Protein AF-A0AAU9EEU8-F1 (afdb_monomer_lite)

Radius of gyration: 23.54 Å; chains: 1; bounding box: 58×44×51 Å

Secondary structure (DSSP, 8-state):
-----SS--EEEEE--GGGSTTHHHHHHHHHHHSSEEEEE--S-GGGGSSGGGGGGTT-S-----PPPPHHHHHHHTT-TT--HHHHHHHHHTGGGSSS---

Foldseek 3Di:
DDPPPDLDEEEAEEEALVVPPPVLVVVVVCVVPHNYDYHYDHPDPCCPDDPNCVSVVPVDDDDDDDPDDPVRVCVVVPPVPDPVVVVVVVVVVVPPPPPDDD

pLDDT: mean 75.51, std 17.96, range [33.22, 95.44]

Structure (mmCIF, N/CA/C/O backbone):
data_AF-A0AAU9EEU8-F1
#
_entry.id   AF-A0AAU9EEU8-F1
#
loop_
_atom_site.group_PDB
_atom_site.id
_atom_site.type_symbol
_atom_site.label_atom_id
_atom_site.label_alt_id
_atom_site.label_comp_id
_atom_site.label_asym_id
_atom_site.label_entity_id
_atom_site.label_seq_id
_atom_site.pdbx_PDB_ins_code
_atom_site.Cartn_x
_atom_site.Cartn_y
_atom_site.Cartn_z
_atom_site.occupancy
_atom_site.B_iso_or_equiv
_atom_site.auth_seq_id
_atom_site.auth_comp_id
_atom_site.auth_asym_id
_atom_site.auth_atom_id
_atom_site.pdbx_PDB_model_num
ATOM 1 N N . MET A 1 1 ? -4.250 18.295 18.719 1.00 40.34 1 MET A N 1
ATOM 2 C CA . MET A 1 1 ? -4.595 17.502 17.524 1.00 40.34 1 MET A CA 1
ATOM 3 C C . MET A 1 1 ? -6.001 17.888 17.141 1.00 40.34 1 MET A C 1
ATOM 5 O O . MET A 1 1 ? -6.943 17.471 17.806 1.00 40.34 1 MET A O 1
ATOM 9 N N . ASP A 1 2 ? -6.114 18.795 16.176 1.00 43.44 2 ASP A N 1
ATOM 10 C CA . ASP A 1 2 ? -7.406 19.249 15.682 1.00 43.44 2 ASP A CA 1
ATOM 11 C C . ASP A 1 2 ? -8.190 18.049 15.159 1.00 43.44 2 ASP A C 1
ATOM 13 O O . ASP A 1 2 ? -7.696 17.265 14.348 1.00 43.44 2 ASP A O 1
ATOM 17 N N . LYS A 1 3 ? -9.393 17.868 15.708 1.00 49.22 3 LYS A N 1
ATOM 18 C CA . LYS A 1 3 ? -10.338 16.857 15.244 1.00 49.22 3 LYS A CA 1
ATOM 19 C C . LYS A 1 3 ? -10.557 17.094 13.755 1.00 49.22 3 LYS A C 1
ATOM 21 O O . LYS A 1 3 ? -10.920 18.208 13.376 1.00 49.22 3 LYS A O 1
ATOM 26 N N . ILE A 1 4 ? -10.361 16.052 12.948 1.00 60.12 4 ILE A N 1
ATOM 27 C CA . ILE A 1 4 ? -10.830 16.019 11.563 1.00 60.12 4 ILE A 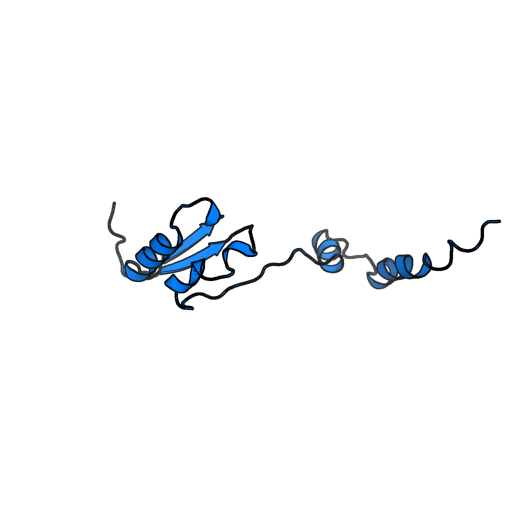CA 1
ATOM 28 C C . ILE A 1 4 ? -12.317 16.384 11.618 1.00 60.12 4 ILE A C 1
ATOM 30 O O . ILE A 1 4 ? -13.136 15.663 12.188 1.00 60.12 4 ILE A O 1
ATOM 34 N N . LYS A 1 5 ? -12.615 17.602 11.165 1.00 58.12 5 LYS A N 1
ATOM 35 C CA . LYS A 1 5 ? -13.968 18.086 10.932 1.00 58.12 5 LYS A CA 1
ATOM 36 C C . LYS A 1 5 ? -14.443 17.405 9.653 1.00 58.12 5 LYS A C 1
ATOM 38 O O . LYS A 1 5 ? -13.693 17.363 8.685 1.00 58.12 5 LYS A O 1
ATOM 43 N N . ASP A 1 6 ? -15.683 16.938 9.699 1.00 58.31 6 ASP A N 1
ATOM 44 C CA . ASP A 1 6 ? -16.406 16.165 8.689 1.00 58.31 6 ASP A CA 1
ATOM 45 C C . ASP A 1 6 ? -16.039 14.687 8.553 1.00 58.31 6 ASP A C 1
ATOM 47 O O . ASP A 1 6 ? -14.878 14.308 8.427 1.00 58.31 6 ASP A O 1
ATOM 51 N N . ASP A 1 7 ? -17.094 13.872 8.450 1.00 70.25 7 ASP A N 1
ATOM 52 C CA . ASP A 1 7 ? -17.143 12.443 8.078 1.00 70.25 7 ASP A CA 1
ATOM 53 C C . ASP A 1 7 ? -16.604 12.166 6.650 1.00 70.25 7 ASP A C 1
ATOM 55 O O . ASP A 1 7 ? -16.885 11.153 6.006 1.00 70.25 7 ASP A O 1
ATOM 59 N N . SER A 1 8 ? -15.841 13.120 6.119 1.00 82.25 8 SER A N 1
ATOM 60 C CA . SER A 1 8 ? -15.187 13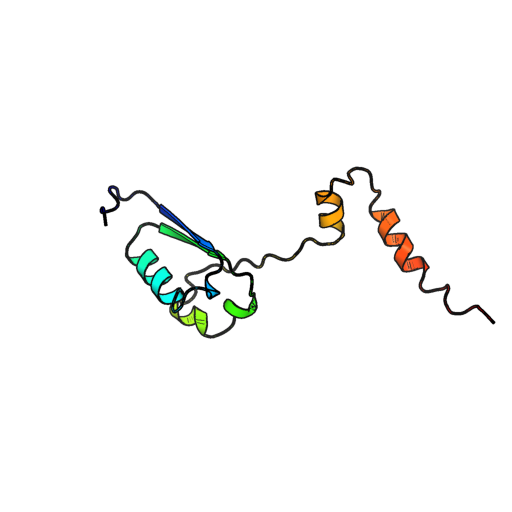.085 4.828 1.00 82.25 8 SER A CA 1
ATOM 61 C C . SER A 1 8 ? -14.156 11.964 4.778 1.00 82.25 8 SER A C 1
ATOM 63 O O . SER A 1 8 ? -13.389 11.734 5.714 1.00 82.25 8 SER A O 1
ATOM 65 N N . LYS A 1 9 ? -14.156 11.251 3.653 1.00 89.31 9 LYS A N 1
ATOM 66 C CA . LYS A 1 9 ? -13.249 10.134 3.436 1.00 89.31 9 LYS A CA 1
ATOM 67 C C . LYS A 1 9 ? -11.811 10.636 3.301 1.00 89.31 9 LYS A C 1
ATOM 69 O O . LYS A 1 9 ? -11.531 11.489 2.459 1.00 89.31 9 LYS A O 1
ATOM 74 N N . VAL A 1 10 ? -10.902 10.074 4.091 1.00 93.00 10 VAL A N 1
ATOM 75 C CA . VAL A 1 10 ? -9.474 10.423 4.091 1.00 93.00 10 VAL A CA 1
ATOM 76 C C . VAL A 1 10 ? -8.660 9.326 3.405 1.00 93.00 10 VAL A C 1
ATOM 78 O O . VAL A 1 10 ? -8.972 8.144 3.508 1.00 93.00 10 VAL A O 1
ATOM 81 N N . TYR A 1 11 ? -7.592 9.705 2.709 1.00 94.81 11 TYR A N 1
ATOM 82 C CA . TYR A 1 11 ? -6.648 8.763 2.111 1.00 94.81 11 TYR A CA 1
ATOM 83 C C . TYR A 1 11 ? -5.317 8.856 2.850 1.00 94.81 11 TYR A C 1
ATOM 85 O O . TYR A 1 11 ? -4.743 9.939 2.956 1.00 94.81 11 TYR A O 1
ATOM 93 N N . ILE A 1 12 ? -4.838 7.728 3.373 1.00 94.94 12 ILE A N 1
ATOM 94 C CA . ILE A 1 12 ? -3.582 7.643 4.122 1.00 94.94 12 ILE A CA 1
ATOM 95 C C . ILE A 1 12 ? -2.617 6.771 3.325 1.00 94.94 12 ILE A C 1
ATOM 97 O O . ILE A 1 12 ? -2.899 5.601 3.077 1.00 94.94 12 ILE A O 1
ATOM 101 N N . LEU A 1 13 ? -1.483 7.344 2.931 1.00 95.44 13 LEU A N 1
ATOM 102 C CA . LEU A 1 13 ? -0.417 6.644 2.226 1.00 95.44 13 LEU A CA 1
ATOM 103 C C . LEU A 1 13 ? 0.792 6.567 3.153 1.00 95.44 13 LEU A C 1
ATOM 105 O O . LEU A 1 13 ? 1.299 7.604 3.581 1.00 95.44 13 LEU A O 1
ATOM 109 N N . ILE A 1 14 ? 1.216 5.351 3.485 1.00 93.75 14 ILE A N 1
ATOM 110 C CA . ILE A 1 14 ? 2.362 5.109 4.360 1.00 93.75 14 ILE A CA 1
ATOM 111 C C . ILE A 1 14 ? 3.435 4.401 3.549 1.00 93.75 14 ILE A C 1
ATOM 113 O O . ILE A 1 14 ? 3.230 3.269 3.106 1.00 93.75 14 ILE A O 1
ATOM 117 N N . ASP A 1 15 ? 4.558 5.085 3.364 1.00 93.69 15 ASP A N 1
ATOM 118 C CA . ASP A 1 15 ? 5.704 4.527 2.661 1.00 93.69 15 ASP A CA 1
ATOM 119 C C . ASP A 1 15 ? 6.667 3.824 3.611 1.00 93.69 15 ASP A C 1
ATOM 121 O O . ASP A 1 15 ? 6.784 4.210 4.774 1.00 93.69 15 ASP A O 1
ATOM 125 N N . GLU A 1 16 ? 7.318 2.781 3.102 1.00 92.19 16 GLU A N 1
ATOM 126 C CA . GLU A 1 16 ? 8.318 1.971 3.799 1.00 92.19 16 GLU A CA 1
ATOM 127 C C . GLU A 1 16 ? 7.912 1.597 5.232 1.00 92.19 16 GLU A C 1
ATOM 129 O O . GLU A 1 16 ? 8.617 1.863 6.208 1.00 92.19 16 GLU A O 1
ATOM 134 N N . VAL A 1 17 ? 6.751 0.946 5.371 1.00 90.56 17 VAL A N 1
ATOM 135 C CA . VAL A 1 17 ? 6.169 0.626 6.687 1.00 90.56 17 VAL A CA 1
ATOM 136 C C . VAL A 1 17 ? 7.067 -0.244 7.573 1.00 90.56 17 VAL A C 1
ATOM 138 O O . VAL A 1 17 ? 6.842 -0.303 8.780 1.00 90.56 17 VAL A O 1
ATOM 141 N N . GLN A 1 18 ? 8.100 -0.894 7.021 1.00 88.50 18 GLN A N 1
ATOM 142 C CA . GLN A 1 18 ? 9.098 -1.630 7.807 1.00 88.50 18 GLN A CA 1
ATOM 143 C C . GLN A 1 18 ? 9.981 -0.765 8.694 1.00 88.50 18 GLN A C 1
ATOM 145 O O . GLN A 1 18 ? 10.533 -1.287 9.657 1.00 88.50 18 GLN A O 1
ATOM 150 N N . GLU A 1 19 ? 10.091 0.527 8.409 1.00 90.12 19 GLU A N 1
ATOM 151 C CA . GLU A 1 19 ? 10.863 1.452 9.239 1.00 90.12 19 GLU A CA 1
ATOM 152 C C . GLU A 1 19 ? 10.093 1.859 10.508 1.00 90.12 19 GLU A C 1
ATOM 154 O O . GLU A 1 19 ? 10.640 2.503 11.402 1.00 90.12 19 GLU A O 1
ATOM 159 N N . VAL A 1 20 ? 8.810 1.484 10.602 1.00 88.56 20 VAL A N 1
ATOM 160 C CA . VAL A 1 20 ? 7.931 1.810 11.725 1.00 88.56 20 VAL A CA 1
ATOM 161 C C . VAL A 1 20 ? 7.645 0.557 12.548 1.00 88.56 20 VAL A C 1
ATOM 163 O O . VAL A 1 20 ? 6.997 -0.393 12.097 1.00 88.56 20 VAL A O 1
ATOM 166 N N . GLU A 1 21 ? 8.077 0.573 13.806 1.00 87.62 21 GLU A N 1
ATOM 167 C CA . GLU A 1 21 ? 7.732 -0.479 14.759 1.00 87.62 21 GLU A CA 1
ATOM 168 C C . GLU A 1 21 ? 6.216 -0.563 14.975 1.00 87.62 21 GLU A C 1
ATOM 170 O O . GLU A 1 21 ? 5.506 0.440 15.042 1.00 87.62 21 GLU A O 1
ATOM 175 N N . GLU A 1 22 ? 5.705 -1.791 15.085 1.00 88.19 22 GLU A N 1
ATOM 176 C CA . GLU A 1 22 ? 4.284 -2.077 15.321 1.00 88.19 22 GLU A CA 1
ATOM 177 C C . GLU A 1 22 ? 3.295 -1.400 14.345 1.00 88.19 22 GLU A C 1
ATOM 179 O O . GLU A 1 22 ? 2.108 -1.259 14.661 1.00 88.19 22 GLU A O 1
ATOM 184 N N . TRP A 1 23 ? 3.735 -1.032 13.137 1.00 90.06 23 TRP A N 1
ATOM 185 C CA . TRP A 1 23 ? 2.918 -0.330 12.134 1.00 90.06 23 TRP A CA 1
ATOM 186 C C . TRP A 1 23 ? 1.554 -0.996 11.875 1.00 90.06 23 TRP A C 1
ATOM 188 O O . TRP A 1 23 ? 0.553 -0.316 11.656 1.00 90.06 23 TRP A O 1
ATOM 198 N N . VAL A 1 24 ? 1.476 -2.328 11.974 1.00 90.25 24 VAL A N 1
ATOM 199 C CA . VAL A 1 24 ? 0.240 -3.110 11.814 1.00 90.25 24 VAL A CA 1
ATOM 200 C C . VAL A 1 24 ? -0.841 -2.689 12.821 1.00 90.25 24 VAL A C 1
ATOM 202 O O . VAL A 1 24 ? -2.019 -2.571 12.468 1.00 90.25 24 VAL A O 1
ATOM 205 N N . LYS A 1 25 ? -0.458 -2.424 14.078 1.00 90.06 25 LYS A N 1
ATOM 206 C CA . LYS A 1 25 ? -1.380 -1.938 15.117 1.00 90.06 25 LYS A CA 1
ATOM 207 C C . LYS A 1 25 ? -1.828 -0.510 14.823 1.00 90.06 25 LYS A C 1
ATOM 209 O O . LYS A 1 25 ? -3.007 -0.202 14.994 1.00 90.06 25 LYS A O 1
ATOM 214 N N . VAL A 1 26 ? -0.916 0.333 14.336 1.00 90.56 26 VAL A N 1
ATOM 215 C CA . VAL A 1 26 ? -1.208 1.720 13.943 1.00 90.56 26 VAL A CA 1
ATOM 216 C C . VAL A 1 26 ? -2.226 1.750 12.804 1.00 90.56 26 VAL A C 1
ATOM 218 O O . VAL A 1 26 ? -3.264 2.393 12.936 1.00 90.56 26 VAL A O 1
ATOM 221 N N . VAL A 1 27 ? -1.999 0.980 11.737 1.00 92.19 27 VAL A N 1
ATOM 222 C CA . VAL A 1 27 ? -2.938 0.847 10.610 1.00 92.19 27 VAL A CA 1
ATOM 223 C C . VAL A 1 27 ? -4.301 0.352 11.088 1.00 92.19 27 VAL A C 1
ATOM 225 O O . VAL A 1 27 ? -5.335 0.892 10.693 1.00 92.19 27 VAL A O 1
ATOM 228 N N . ASN A 1 28 ? -4.328 -0.641 11.981 1.00 91.19 28 ASN A N 1
ATOM 229 C CA . ASN A 1 28 ? -5.582 -1.135 12.536 1.00 91.19 28 ASN A CA 1
ATOM 230 C C . ASN A 1 28 ? -6.328 -0.070 13.354 1.00 91.19 28 ASN A C 1
ATOM 232 O O . ASN A 1 28 ? -7.546 0.034 13.228 1.00 91.19 28 ASN A O 1
ATOM 236 N N . SER A 1 29 ? -5.610 0.722 14.152 1.00 91.44 29 SER A N 1
ATOM 237 C CA . SER A 1 29 ? -6.170 1.827 14.937 1.00 91.44 29 SER A CA 1
ATOM 238 C C . SER A 1 29 ? -6.737 2.934 14.045 1.00 91.44 29 SER A C 1
ATOM 240 O O . SER A 1 29 ? -7.877 3.360 14.237 1.00 91.44 29 SER A O 1
ATOM 242 N N . LEU A 1 30 ? -5.987 3.342 13.015 1.00 91.25 30 LEU A N 1
ATOM 243 C CA . LEU A 1 30 ? -6.409 4.357 12.046 1.00 91.25 30 LEU A CA 1
ATOM 244 C C . LEU A 1 30 ? -7.671 3.926 11.299 1.00 91.25 30 LEU A C 1
ATOM 246 O O . LEU A 1 30 ? -8.621 4.698 11.217 1.00 91.25 30 LEU A O 1
ATOM 250 N N . ARG A 1 31 ? -7.719 2.673 10.835 1.00 90.06 31 ARG A N 1
ATOM 251 C CA . ARG A 1 31 ? -8.880 2.122 10.121 1.00 90.06 31 ARG A CA 1
ATOM 252 C C . ARG A 1 31 ? -10.149 2.085 10.983 1.00 90.06 31 ARG A C 1
ATOM 254 O O . ARG A 1 31 ? -11.244 2.181 10.451 1.00 90.06 31 ARG A O 1
ATOM 261 N N . VAL A 1 32 ? -10.026 1.879 12.298 1.00 90.25 32 VAL A N 1
ATOM 262 C CA . VAL A 1 32 ? -11.184 1.884 13.219 1.00 90.25 32 VAL A CA 1
ATOM 263 C C . VAL A 1 32 ? -11.599 3.307 13.589 1.00 90.25 32 VAL A C 1
ATOM 265 O O . VAL A 1 32 ? -12.780 3.559 13.804 1.00 90.25 32 VAL A O 1
ATOM 268 N N . SER A 1 33 ? -10.639 4.226 13.681 1.00 90.62 33 SER A N 1
ATOM 269 C CA . SER A 1 33 ? -10.870 5.580 14.195 1.00 90.62 33 SER A CA 1
ATOM 270 C C . SER A 1 33 ? -11.308 6.580 13.124 1.00 90.62 33 SER A C 1
ATOM 272 O O . SER A 1 33 ? -11.845 7.628 13.471 1.00 90.62 33 SER A O 1
ATOM 274 N N . LEU A 1 34 ? -11.046 6.294 11.844 1.00 89.25 34 LEU A N 1
ATOM 275 C CA . LEU A 1 34 ? -11.242 7.219 10.728 1.00 89.25 34 LEU A CA 1
ATOM 276 C C . LEU A 1 34 ? -12.011 6.551 9.583 1.00 89.25 34 LEU A C 1
ATOM 278 O O . LEU A 1 34 ? -11.795 5.378 9.281 1.00 89.25 34 LEU A O 1
ATOM 282 N N . ASN A 1 35 ? -12.833 7.332 8.879 1.00 91.50 35 ASN A N 1
ATOM 283 C CA . ASN A 1 35 ? -13.351 6.964 7.562 1.00 91.50 35 ASN A CA 1
ATOM 284 C C . ASN A 1 35 ? -12.219 7.091 6.524 1.00 91.50 35 ASN A C 1
ATOM 286 O O . ASN A 1 35 ? -12.114 8.108 5.836 1.00 91.50 35 ASN A O 1
ATOM 290 N N . ALA A 1 36 ? -11.312 6.110 6.476 1.00 90.94 36 ALA A N 1
ATOM 291 C CA . ALA A 1 36 ? -10.093 6.202 5.678 1.00 90.94 36 ALA A CA 1
ATOM 292 C C . ALA A 1 36 ? -9.812 4.977 4.799 1.00 90.94 36 ALA A C 1
ATOM 294 O O . ALA A 1 36 ? -9.939 3.837 5.245 1.00 90.94 36 ALA A O 1
ATOM 295 N N . ASP A 1 37 ? -9.327 5.233 3.581 1.00 93.19 37 ASP A N 1
ATOM 296 C CA . ASP A 1 37 ? -8.621 4.232 2.780 1.00 93.19 37 ASP A CA 1
ATOM 297 C C . ASP A 1 37 ? -7.123 4.333 3.073 1.00 93.19 37 ASP A C 1
ATOM 299 O O . ASP A 1 37 ? -6.528 5.411 2.974 1.00 93.19 37 ASP A O 1
ATOM 303 N N . ILE A 1 38 ? -6.510 3.206 3.428 1.00 94.50 38 ILE A N 1
ATOM 304 C CA . ILE A 1 38 ? -5.106 3.145 3.838 1.00 94.50 38 ILE A CA 1
ATOM 305 C C . ILE A 1 38 ? -4.328 2.310 2.825 1.00 94.50 38 ILE A C 1
ATOM 307 O O . ILE A 1 38 ? -4.666 1.152 2.578 1.00 94.50 38 ILE A O 1
ATOM 311 N N . TYR A 1 39 ? -3.265 2.894 2.283 1.00 94.31 39 TYR A N 1
ATOM 312 C CA . TYR A 1 39 ? -2.338 2.259 1.357 1.00 94.31 39 TYR A CA 1
ATOM 313 C C . TYR A 1 39 ? -0.959 2.222 1.997 1.00 94.31 39 TYR A C 1
ATOM 315 O O . TYR A 1 39 ? -0.489 3.221 2.540 1.00 94.31 39 TYR A O 1
ATOM 323 N N . VAL A 1 40 ? -0.322 1.059 1.933 1.00 92.75 40 VAL A N 1
ATOM 324 C CA . VAL A 1 40 ? 1.006 0.834 2.500 1.00 92.75 40 VAL A CA 1
ATOM 325 C C . VAL A 1 40 ? 1.944 0.324 1.420 1.00 92.75 40 VAL A C 1
ATOM 327 O O . VAL A 1 40 ? 1.540 -0.485 0.582 1.00 92.75 40 VAL A O 1
ATOM 330 N N . THR A 1 41 ? 3.191 0.775 1.446 1.00 93.12 41 THR A N 1
ATOM 331 C CA . THR A 1 41 ? 4.257 0.270 0.577 1.00 93.12 41 THR A CA 1
ATOM 332 C C . THR A 1 41 ? 5.404 -0.284 1.411 1.00 93.12 41 THR A C 1
ATOM 334 O O . THR A 1 41 ? 5.612 0.084 2.567 1.00 93.12 41 THR A O 1
ATOM 337 N N . SER A 1 42 ? 6.118 -1.238 0.820 1.00 88.69 42 SER A N 1
ATOM 338 C CA . SER A 1 42 ? 7.356 -1.787 1.360 1.00 88.69 42 SER A CA 1
ATOM 339 C C . SER A 1 42 ? 8.247 -2.204 0.202 1.00 88.69 42 SER A C 1
ATOM 341 O O . SER A 1 42 ? 7.795 -2.879 -0.728 1.00 88.69 42 SER A O 1
ATOM 343 N N . SER A 1 43 ? 9.524 -1.852 0.273 1.00 87.44 43 SER A N 1
ATOM 344 C CA . SER A 1 43 ? 10.558 -2.382 -0.615 1.00 87.44 43 SER A CA 1
ATOM 345 C C . SER A 1 43 ? 10.947 -3.831 -0.286 1.00 87.44 43 SER A C 1
ATOM 347 O O . SER A 1 43 ? 11.587 -4.503 -1.099 1.00 87.44 43 SER A O 1
ATOM 349 N N . ASN A 1 44 ? 10.519 -4.365 0.866 1.00 82.50 44 ASN A N 1
ATOM 350 C CA . ASN A 1 44 ? 10.763 -5.746 1.263 1.00 82.50 44 ASN A CA 1
ATOM 351 C C . ASN A 1 44 ? 9.520 -6.622 1.061 1.00 82.50 44 ASN A C 1
ATOM 353 O O . ASN A 1 44 ? 8.615 -6.682 1.889 1.00 82.50 44 ASN A O 1
ATOM 357 N N . SER A 1 45 ? 9.529 -7.420 -0.006 1.00 72.25 45 SER A N 1
ATOM 358 C CA . SER A 1 45 ? 8.434 -8.350 -0.322 1.00 72.25 45 SER A CA 1
ATOM 359 C C . SER A 1 45 ? 8.191 -9.437 0.733 1.00 72.25 45 SER A C 1
ATOM 361 O O . SER A 1 45 ? 7.106 -10.013 0.768 1.00 72.25 45 SER A O 1
ATOM 363 N N . ARG A 1 46 ? 9.160 -9.724 1.617 1.00 69.25 46 ARG A N 1
ATOM 364 C CA . ARG A 1 46 ? 8.969 -10.684 2.719 1.00 69.25 46 ARG A CA 1
ATOM 365 C C . ARG A 1 46 ? 8.166 -10.110 3.875 1.00 69.25 46 ARG A C 1
ATOM 367 O O . ARG A 1 46 ? 7.691 -10.877 4.702 1.00 69.25 46 ARG A O 1
ATOM 374 N N . MET A 1 47 ? 7.996 -8.792 3.920 1.00 72.81 47 MET A N 1
ATOM 375 C CA . MET A 1 47 ? 7.276 -8.118 4.990 1.00 72.81 47 MET A CA 1
ATOM 376 C C . MET A 1 47 ? 5.806 -8.542 5.076 1.00 72.81 47 MET A C 1
ATOM 378 O O . MET A 1 47 ? 5.244 -8.619 6.167 1.00 72.81 47 MET A O 1
ATOM 382 N N . PHE A 1 48 ? 5.196 -8.852 3.931 1.00 69.69 48 PHE A N 1
ATOM 383 C CA . PHE A 1 48 ? 3.799 -9.269 3.860 1.00 69.69 48 PHE A CA 1
ATOM 384 C C . PHE A 1 48 ? 3.607 -10.798 3.905 1.00 69.69 48 PHE A C 1
ATOM 386 O O . PHE A 1 48 ? 2.487 -11.283 3.757 1.00 69.69 48 PHE A O 1
ATOM 393 N N . LEU A 1 49 ? 4.679 -11.572 4.117 1.00 65.31 49 LEU A N 1
ATOM 394 C CA . LEU A 1 49 ? 4.630 -13.034 4.213 1.00 65.31 49 LEU A CA 1
ATOM 395 C C . LEU A 1 49 ? 4.539 -13.486 5.681 1.00 65.31 49 LEU A C 1
ATOM 397 O O . LEU A 1 49 ? 5.241 -12.961 6.539 1.00 65.31 49 LEU A O 1
ATOM 401 N N . GLY A 1 50 ? 3.737 -14.517 5.964 1.00 64.88 50 GLY A N 1
ATOM 402 C CA . GLY A 1 50 ? 3.656 -15.158 7.286 1.00 64.88 50 GLY A CA 1
ATOM 403 C C . GLY A 1 50 ? 2.655 -14.520 8.260 1.00 64.88 50 GLY A C 1
ATOM 404 O O . GLY A 1 50 ? 1.736 -13.809 7.857 1.00 64.88 50 GLY A O 1
ATOM 405 N N . ASP A 1 51 ? 2.837 -14.786 9.558 1.00 64.38 51 ASP A N 1
ATOM 406 C CA . ASP A 1 51 ? 1.882 -14.431 10.624 1.00 64.38 51 ASP A CA 1
ATOM 407 C C . ASP A 1 51 ? 1.817 -12.927 10.949 1.00 64.38 51 ASP A C 1
ATOM 409 O O . ASP A 1 51 ? 0.930 -12.474 11.678 1.00 64.38 51 ASP A O 1
ATOM 413 N N . HIS A 1 52 ? 2.740 -12.130 10.401 1.00 66.50 52 HIS A N 1
ATOM 414 C CA . HIS A 1 52 ? 2.880 -10.699 10.690 1.00 66.50 52 HIS A CA 1
ATOM 415 C C . HIS A 1 52 ? 1.621 -9.886 10.336 1.00 66.50 52 HIS A C 1
ATOM 417 O O . HIS A 1 52 ? 1.324 -8.887 10.990 1.00 66.50 52 HIS A O 1
ATOM 423 N N . LEU A 1 53 ? 0.843 -10.341 9.348 1.00 73.50 53 LEU A N 1
ATOM 424 C CA . LEU A 1 53 ? -0.410 -9.707 8.922 1.00 73.50 53 LEU A CA 1
ATOM 425 C C . LEU A 1 53 ? -1.668 -10.420 9.420 1.00 73.50 53 LEU A C 1
ATOM 427 O O . LEU A 1 53 ? -2.773 -9.929 9.178 1.00 73.50 53 LEU A O 1
ATOM 431 N N . THR A 1 54 ? -1.545 -11.539 10.142 1.00 71.94 54 THR A N 1
ATOM 432 C CA . THR A 1 54 ? -2.701 -12.280 10.682 1.00 71.94 54 THR A CA 1
ATOM 433 C C . THR A 1 54 ? -3.580 -11.378 11.556 1.00 71.94 54 THR A C 1
ATOM 435 O O . THR A 1 54 ? -4.807 -11.501 11.558 1.00 71.94 54 THR A O 1
ATOM 438 N N . TYR A 1 55 ? -2.978 -10.371 12.197 1.00 76.81 55 TYR A N 1
ATOM 439 C CA . TYR A 1 55 ? -3.677 -9.325 12.946 1.00 76.81 55 TYR A CA 1
ATOM 440 C C . TYR A 1 55 ? -4.639 -8.470 12.091 1.00 76.81 55 TYR A C 1
ATOM 442 O O . TYR A 1 55 ? -5.682 -8.014 12.566 1.00 76.81 55 TYR A O 1
ATOM 450 N N . LEU A 1 56 ? -4.337 -8.269 10.806 1.00 81.19 56 LEU A N 1
ATOM 451 C CA . LEU A 1 56 ? -5.247 -7.614 9.861 1.00 81.19 56 LEU A CA 1
ATOM 452 C C . LEU A 1 56 ? -6.306 -8.579 9.313 1.00 81.19 56 LEU A C 1
ATOM 454 O O . LEU A 1 56 ? -7.298 -8.109 8.763 1.00 81.19 56 LEU A O 1
ATOM 458 N N . SER A 1 57 ? -6.165 -9.891 9.534 1.00 80.81 57 SER A N 1
ATOM 459 C CA . SER A 1 57 ? -7.182 -10.928 9.276 1.00 80.81 57 SER A CA 1
ATOM 460 C C . SER A 1 57 ? -7.760 -10.886 7.856 1.00 80.81 57 SER A C 1
ATOM 462 O O . SER A 1 57 ? -8.968 -10.988 7.664 1.00 80.81 57 SER A O 1
ATOM 464 N N . GLY A 1 58 ? -6.907 -10.652 6.855 1.00 79.25 58 GLY A N 1
ATOM 465 C CA . GLY A 1 58 ? -7.328 -10.555 5.454 1.00 79.25 58 GLY A CA 1
ATOM 466 C C . GLY A 1 58 ? -8.086 -9.272 5.086 1.00 79.25 58 GLY A C 1
ATOM 467 O O . GLY A 1 58 ? -8.597 -9.170 3.979 1.00 79.25 58 GLY A O 1
ATOM 468 N N . ARG A 1 59 ? -8.139 -8.256 5.963 1.00 85.88 59 ARG A N 1
ATOM 469 C CA . ARG A 1 59 ? -8.716 -6.922 5.671 1.00 85.88 59 ARG A CA 1
ATOM 470 C C . ARG A 1 59 ? -7.763 -6.031 4.866 1.00 85.88 59 ARG A C 1
ATOM 472 O O . ARG A 1 59 ? -7.690 -4.826 5.095 1.00 85.88 59 ARG A O 1
ATOM 479 N N . TYR A 1 60 ? -6.994 -6.636 3.972 1.00 88.19 60 TYR A N 1
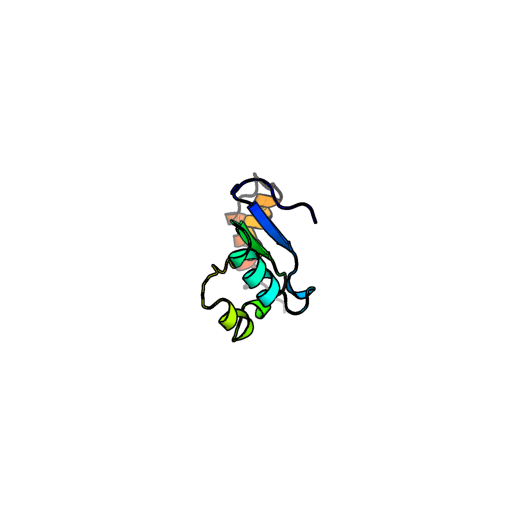ATOM 480 C CA . TYR A 1 60 ? -6.047 -5.969 3.094 1.00 88.19 60 TYR A CA 1
ATOM 481 C C . TYR A 1 60 ? -6.006 -6.697 1.752 1.00 88.19 60 TYR A C 1
ATOM 483 O O . TYR A 1 60 ? -6.329 -7.880 1.660 1.00 88.19 60 TYR A O 1
ATOM 491 N N . ILE A 1 61 ? -5.587 -5.977 0.719 1.00 88.56 61 ILE A N 1
ATOM 492 C CA . ILE A 1 61 ? -5.297 -6.537 -0.597 1.00 88.56 61 ILE A CA 1
ATOM 493 C C . ILE A 1 61 ? -3.797 -6.363 -0.817 1.00 88.56 61 ILE A C 1
ATOM 495 O O . ILE A 1 61 ? -3.278 -5.257 -0.679 1.00 88.56 61 ILE A O 1
ATOM 499 N N . GLU A 1 62 ? -3.098 -7.453 -1.132 1.00 87.31 62 GLU A N 1
ATOM 500 C CA . GLU A 1 62 ? -1.678 -7.409 -1.484 1.00 87.31 62 GLU A CA 1
ATOM 501 C C . GLU A 1 62 ? -1.526 -7.166 -2.988 1.00 87.31 62 GLU A C 1
ATOM 503 O O . GLU A 1 62 ? -2.067 -7.910 -3.809 1.00 87.31 62 GLU A O 1
ATOM 508 N N . LEU A 1 63 ? -0.753 -6.143 -3.353 1.00 89.06 63 LEU A N 1
ATOM 509 C CA . LEU A 1 63 ? -0.388 -5.853 -4.736 1.00 89.06 63 LEU A CA 1
ATOM 510 C C . LEU A 1 63 ? 1.118 -6.049 -4.906 1.00 89.06 63 LEU A C 1
ATOM 512 O O . LEU A 1 63 ? 1.920 -5.266 -4.401 1.00 89.06 63 LEU A O 1
ATOM 516 N N . LYS A 1 64 ? 1.511 -7.096 -5.637 1.00 88.56 64 LYS A N 1
ATOM 517 C CA . LYS A 1 64 ? 2.921 -7.359 -5.946 1.00 88.56 64 LYS A CA 1
ATOM 518 C C . LYS A 1 64 ? 3.355 -6.521 -7.142 1.00 88.56 64 LYS A C 1
ATOM 520 O O . LYS A 1 64 ? 2.925 -6.773 -8.266 1.00 88.56 64 LYS A O 1
ATOM 525 N N . VAL A 1 65 ? 4.224 -5.546 -6.891 1.00 89.56 65 VAL A N 1
ATOM 526 C CA . VAL A 1 65 ? 4.834 -4.717 -7.934 1.00 89.56 65 VAL A CA 1
ATOM 527 C C . VAL A 1 65 ? 6.186 -5.315 -8.308 1.00 89.56 65 VAL A C 1
ATOM 529 O O . VAL A 1 65 ? 7.104 -5.362 -7.491 1.00 89.56 65 VAL A O 1
ATOM 532 N N . PHE A 1 66 ? 6.304 -5.798 -9.543 1.00 90.75 66 PHE A N 1
ATOM 533 C CA . PHE A 1 66 ? 7.556 -6.329 -10.076 1.00 90.75 66 PHE A CA 1
ATOM 534 C C . PHE A 1 66 ? 8.339 -5.239 -10.816 1.00 90.75 66 PHE A C 1
ATOM 536 O O . PHE A 1 66 ? 7.737 -4.295 -11.336 1.00 90.75 66 PHE A O 1
ATOM 543 N N . PRO A 1 67 ? 9.674 -5.367 -10.911 1.00 91.38 67 PRO A N 1
ATOM 544 C CA . PRO A 1 67 ? 10.453 -4.548 -11.826 1.00 91.38 67 PRO A CA 1
ATOM 545 C C . PRO A 1 67 ? 9.937 -4.685 -13.259 1.00 91.38 67 PRO A C 1
ATOM 547 O O . PRO A 1 67 ? 9.416 -5.734 -13.643 1.00 91.38 67 PRO A O 1
ATOM 550 N N . LEU A 1 68 ? 10.149 -3.643 -14.063 1.00 92.12 68 LEU A N 1
ATOM 551 C CA . LEU A 1 68 ? 9.857 -3.695 -15.492 1.00 92.12 68 LEU A CA 1
ATOM 552 C C . LEU A 1 68 ? 10.598 -4.873 -16.135 1.00 92.12 68 LEU A C 1
ATOM 554 O O . LEU A 1 68 ? 11.804 -5.048 -15.936 1.00 92.12 68 LEU A O 1
ATOM 558 N N . SER A 1 69 ? 9.900 -5.641 -16.968 1.00 90.56 69 SER A N 1
ATOM 559 C CA . SER A 1 69 ? 10.552 -6.554 -17.901 1.00 90.56 69 SER A CA 1
ATOM 560 C C . SER A 1 69 ? 11.479 -5.772 -18.832 1.00 90.56 69 SER A C 1
ATOM 562 O O . SER A 1 69 ? 11.290 -4.578 -19.077 1.00 90.56 69 SER A O 1
ATOM 564 N N . PHE A 1 70 ? 12.470 -6.441 -19.423 1.00 86.38 70 PHE A N 1
ATOM 565 C CA . PHE A 1 70 ? 13.396 -5.775 -20.343 1.00 86.38 70 PHE A CA 1
ATOM 566 C C . PHE A 1 70 ? 12.668 -5.064 -21.499 1.00 86.38 70 PHE A C 1
ATOM 568 O O . PHE A 1 70 ? 13.014 -3.942 -21.866 1.00 86.38 70 PHE A O 1
ATOM 575 N N . LYS A 1 71 ? 11.593 -5.672 -22.019 1.00 84.31 71 LYS A N 1
ATOM 576 C CA . LYS A 1 71 ? 10.731 -5.064 -23.039 1.00 84.31 71 LYS A CA 1
ATOM 577 C C . LYS A 1 71 ? 10.062 -3.781 -22.535 1.00 84.31 71 LYS A C 1
ATOM 579 O O . LYS A 1 71 ? 10.096 -2.767 -23.230 1.00 84.31 71 LYS A O 1
ATOM 584 N N . GLU A 1 72 ? 9.464 -3.816 -21.347 1.00 87.94 72 GLU A N 1
ATOM 585 C CA . GLU A 1 72 ? 8.827 -2.641 -20.738 1.00 87.94 72 GLU A CA 1
ATOM 586 C C . GLU A 1 72 ? 9.845 -1.546 -20.427 1.00 87.94 72 GLU A C 1
ATOM 588 O O . GLU A 1 72 ? 9.564 -0.375 -20.658 1.00 87.94 72 GLU A O 1
ATOM 593 N N . PHE A 1 73 ? 11.052 -1.910 -19.992 1.00 88.56 73 PHE A N 1
ATOM 594 C CA . PHE A 1 73 ? 12.148 -0.970 -19.781 1.00 88.56 73 PHE A CA 1
ATOM 595 C C . PHE A 1 73 ? 12.543 -0.242 -21.075 1.00 88.56 73 PHE A C 1
ATOM 597 O O . PHE A 1 73 ? 12.679 0.983 -21.070 1.00 88.56 73 PHE A O 1
ATOM 604 N N . LEU A 1 74 ? 12.686 -0.963 -22.196 1.00 85.00 74 LEU A N 1
ATOM 605 C CA . LEU A 1 74 ? 12.999 -0.357 -23.498 1.00 85.00 74 LEU A CA 1
ATOM 606 C C . LEU A 1 74 ? 11.895 0.605 -23.967 1.00 85.00 74 LEU A C 1
ATOM 608 O O . LEU A 1 74 ? 12.196 1.694 -24.463 1.00 85.00 74 LEU A O 1
ATOM 612 N N . LEU A 1 75 ? 10.626 0.229 -23.771 1.00 85.56 75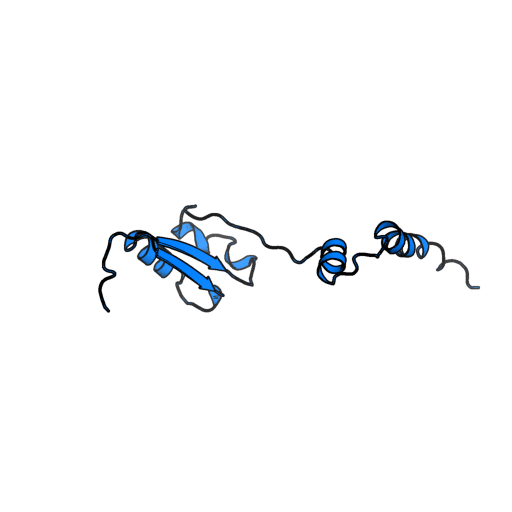 LEU A N 1
ATOM 613 C CA . LEU A 1 75 ? 9.475 1.092 -24.058 1.00 85.56 75 LEU A CA 1
ATOM 614 C C . LEU A 1 75 ? 9.460 2.334 -23.152 1.00 85.56 75 LEU A C 1
ATOM 616 O O . LEU A 1 75 ? 9.283 3.449 -23.643 1.00 85.56 75 LEU A O 1
ATOM 620 N N . PHE A 1 76 ? 9.702 2.155 -21.850 1.00 86.38 76 PHE A N 1
ATOM 621 C CA . PHE A 1 76 ? 9.748 3.222 -20.848 1.00 86.38 76 PHE A CA 1
ATOM 622 C C . PHE A 1 76 ? 10.856 4.242 -21.134 1.00 86.38 76 PHE A C 1
ATOM 624 O O . PHE A 1 76 ? 10.636 5.446 -21.029 1.00 86.38 76 PHE A O 1
ATOM 631 N N . LYS A 1 77 ? 12.035 3.783 -21.574 1.00 83.69 77 LYS A N 1
ATOM 632 C CA . LYS A 1 77 ? 13.156 4.643 -21.992 1.00 83.69 77 LYS A CA 1
ATOM 633 C C . LYS A 1 77 ? 12.955 5.310 -23.362 1.00 83.69 77 LYS A C 1
ATOM 635 O O . LYS A 1 77 ? 13.878 5.941 -23.865 1.00 83.69 77 LYS A O 1
ATOM 640 N N . ALA A 1 78 ? 11.756 5.215 -23.941 1.00 68.00 78 ALA A N 1
ATOM 641 C CA . ALA A 1 78 ? 11.365 5.853 -25.194 1.00 68.00 78 ALA A CA 1
ATOM 642 C C . ALA A 1 78 ? 12.189 5.426 -26.420 1.00 68.00 78 ALA A C 1
ATOM 644 O O . ALA A 1 78 ? 12.284 6.175 -27.395 1.00 68.00 78 ALA A O 1
ATOM 645 N N . TYR A 1 79 ? 12.680 4.182 -26.454 1.00 63.19 79 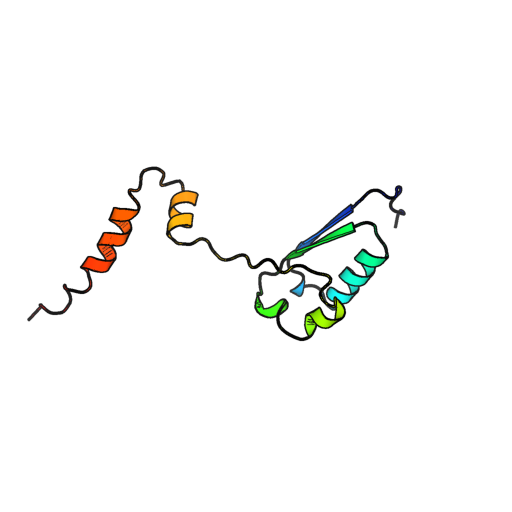TYR A N 1
ATOM 646 C CA . TYR A 1 79 ? 13.110 3.560 -27.707 1.00 63.19 79 TYR A CA 1
ATOM 647 C C . TYR A 1 79 ? 11.888 3.188 -28.565 1.00 63.19 79 TYR A C 1
ATOM 649 O O . TYR A 1 79 ? 11.653 2.027 -28.891 1.00 63.19 79 TYR A O 1
ATOM 657 N N . LYS A 1 80 ? 11.088 4.191 -28.945 1.00 56.31 80 LYS A N 1
ATOM 658 C CA . LYS A 1 80 ? 9.846 4.031 -29.717 1.00 56.31 80 LYS A CA 1
ATOM 659 C C . LYS A 1 80 ? 10.064 3.388 -31.094 1.00 56.31 80 LYS A C 1
ATOM 661 O O . LYS A 1 80 ? 9.112 2.886 -31.675 1.00 56.31 80 LYS A O 1
ATOM 666 N N . ASN A 1 81 ? 11.310 3.369 -31.578 1.00 57.41 81 ASN A N 1
ATOM 667 C CA . ASN A 1 81 ? 11.695 2.852 -32.893 1.00 57.41 81 ASN A CA 1
ATOM 668 C C . ASN A 1 81 ? 12.545 1.569 -32.839 1.00 57.41 81 ASN A C 1
ATOM 670 O O . ASN A 1 81 ? 13.060 1.142 -33.873 1.00 57.41 81 ASN A O 1
ATOM 674 N N . LEU A 1 82 ? 12.732 0.945 -31.668 1.00 57.88 82 LEU A N 1
ATOM 675 C CA . LEU A 1 82 ? 13.377 -0.368 -31.627 1.00 57.88 82 LEU A CA 1
ATOM 676 C C . LEU A 1 82 ? 12.384 -1.425 -32.107 1.00 57.88 82 LEU A C 1
ATOM 678 O O . LEU A 1 82 ? 11.344 -1.646 -31.491 1.00 57.88 82 LEU A O 1
ATOM 682 N N . ASN A 1 83 ? 12.726 -2.107 -33.200 1.00 59.66 83 ASN A N 1
ATOM 683 C CA . ASN A 1 83 ? 12.040 -3.327 -33.595 1.00 59.66 83 ASN A CA 1
ATOM 684 C C . ASN A 1 83 ? 12.413 -4.418 -32.579 1.00 59.66 83 ASN A C 1
ATOM 686 O O . ASN A 1 83 ? 13.462 -5.054 -32.687 1.00 59.66 83 ASN A O 1
ATOM 690 N N . ILE A 1 84 ? 11.585 -4.541 -31.539 1.00 60.59 84 ILE A N 1
ATOM 691 C CA . ILE A 1 84 ? 11.846 -5.341 -30.338 1.00 60.59 84 ILE A CA 1
ATOM 692 C C . ILE A 1 84 ? 12.161 -6.794 -30.723 1.00 60.59 84 ILE A C 1
ATOM 694 O O . ILE A 1 84 ? 13.080 -7.379 -30.165 1.00 60.59 84 ILE A O 1
ATOM 698 N N . GLU A 1 85 ? 11.512 -7.342 -31.753 1.00 61.69 85 GLU A N 1
ATOM 699 C CA . GLU A 1 85 ? 11.768 -8.703 -32.242 1.00 61.69 85 GLU A CA 1
ATOM 700 C C . GLU A 1 85 ? 13.218 -8.915 -32.704 1.00 61.69 85 GLU A C 1
ATOM 702 O O . GLU A 1 85 ? 13.809 -9.952 -32.418 1.00 61.69 85 GLU A O 1
ATOM 707 N N . LYS A 1 86 ? 13.853 -7.917 -33.334 1.00 55.91 86 LYS A N 1
ATOM 708 C CA . LYS A 1 86 ? 15.258 -8.026 -33.762 1.00 55.91 86 LYS A CA 1
ATOM 709 C C . LYS A 1 86 ? 16.245 -7.979 -32.598 1.00 55.91 86 LYS A C 1
ATOM 711 O O . LYS A 1 86 ? 17.296 -8.601 -32.696 1.00 55.91 86 LYS A O 1
ATOM 716 N N . ALA A 1 87 ? 15.928 -7.275 -31.510 1.00 56.59 87 ALA A N 1
ATOM 717 C CA . ALA A 1 87 ? 16.806 -7.191 -30.340 1.00 56.59 87 ALA A CA 1
ATOM 718 C C . ALA A 1 87 ? 16.887 -8.526 -29.577 1.00 56.59 87 ALA A C 1
ATOM 720 O O . ALA A 1 87 ? 17.948 -8.875 -29.070 1.00 56.59 87 ALA A O 1
ATOM 721 N N . PHE A 1 88 ? 15.796 -9.300 -29.551 1.00 58.19 88 PHE A N 1
ATOM 722 C CA . PHE A 1 88 ? 15.768 -10.625 -28.918 1.00 58.19 88 PHE A CA 1
ATOM 723 C C . PHE A 1 88 ? 16.426 -11.723 -29.779 1.00 58.19 88 PHE A C 1
ATOM 725 O O . PHE A 1 88 ? 16.996 -12.666 -29.233 1.00 58.19 88 PHE A O 1
ATOM 732 N N . VAL A 1 89 ? 16.415 -11.593 -31.114 1.00 55.31 89 VAL A N 1
ATOM 733 C CA .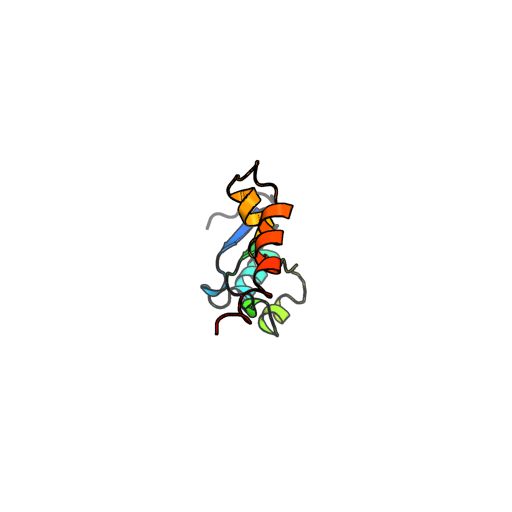 VAL A 1 89 ? 17.003 -12.586 -32.044 1.00 55.31 89 VAL A CA 1
ATOM 734 C C . VAL A 1 89 ? 18.541 -12.614 -32.007 1.00 55.31 89 VAL A C 1
ATOM 736 O O . VAL A 1 89 ? 19.145 -13.630 -32.352 1.00 55.31 89 VAL A O 1
ATOM 739 N N . VAL A 1 90 ? 19.207 -11.549 -31.546 1.00 53.91 90 VAL A N 1
ATOM 740 C CA . VAL A 1 90 ? 20.682 -11.527 -31.454 1.00 53.91 90 VAL A CA 1
ATOM 741 C C . VAL A 1 90 ? 21.206 -12.437 -30.331 1.00 53.91 90 VAL A C 1
ATOM 743 O O . VAL A 1 90 ? 22.296 -12.991 -30.461 1.00 53.91 90 VAL A O 1
ATOM 746 N N . ASP A 1 91 ? 20.423 -12.674 -29.274 1.00 50.72 91 ASP A N 1
ATOM 747 C CA . ASP A 1 91 ? 20.862 -13.478 -28.124 1.00 50.72 91 ASP A CA 1
ATOM 748 C C . ASP A 1 91 ? 20.756 -14.994 -28.383 1.00 50.72 91 ASP A C 1
ATOM 750 O O . ASP A 1 91 ? 21.615 -15.783 -27.989 1.00 50.72 91 ASP A O 1
ATOM 754 N N . THR A 1 92 ? 19.766 -15.431 -29.170 1.00 49.38 92 THR A N 1
ATOM 755 C CA . THR A 1 92 ? 19.612 -16.857 -29.517 1.00 49.38 92 THR A CA 1
ATOM 756 C C . THR A 1 92 ? 20.629 -17.340 -30.560 1.00 49.38 92 THR A C 1
ATOM 758 O O . THR A 1 92 ? 20.874 -18.542 -30.670 1.00 49.38 92 THR A O 1
ATOM 761 N N . GLY A 1 93 ? 21.267 -16.422 -31.298 1.00 46.22 93 GLY A N 1
ATOM 762 C CA . GLY A 1 93 ? 22.285 -16.724 -32.312 1.00 46.22 93 GLY A CA 1
ATOM 763 C C . GLY A 1 93 ? 23.711 -16.919 -31.778 1.00 46.22 93 GLY A C 1
ATOM 764 O O . GLY A 1 93 ? 24.563 -17.441 -32.498 1.00 46.22 93 GLY A O 1
ATOM 765 N N . LEU A 1 94 ? 23.995 -16.548 -30.524 1.00 47.84 94 LEU A N 1
ATOM 766 C CA . LEU A 1 94 ? 25.335 -16.687 -29.930 1.00 47.84 94 LEU A CA 1
ATOM 767 C C . LEU A 1 94 ? 25.613 -18.081 -29.350 1.00 47.84 94 LEU A C 1
ATOM 769 O O . LEU A 1 94 ? 26.770 -18.424 -29.103 1.00 47.84 94 LEU A O 1
ATOM 773 N N . ARG A 1 95 ? 24.591 -18.934 -29.205 1.00 44.75 95 ARG A N 1
ATOM 774 C CA . ARG A 1 95 ? 24.755 -20.274 -28.617 1.00 44.75 95 ARG A CA 1
ATOM 775 C C . ARG A 1 95 ? 25.520 -21.262 -29.512 1.00 44.75 95 ARG A C 1
ATOM 777 O O . ARG A 1 95 ? 26.071 -22.225 -28.995 1.00 44.75 95 ARG A O 1
ATOM 784 N N . ASN A 1 96 ? 25.634 -20.995 -30.818 1.00 41.19 96 ASN A N 1
ATOM 785 C CA . ASN A 1 96 ? 26.342 -21.863 -31.773 1.00 41.19 96 ASN A CA 1
ATOM 786 C C . ASN A 1 96 ? 27.753 -21.383 -32.164 1.00 41.19 96 ASN A C 1
ATOM 788 O O . ASN A 1 96 ? 28.366 -21.986 -33.041 1.00 41.19 96 ASN A O 1
ATOM 792 N N . ARG A 1 97 ? 28.301 -20.326 -31.541 1.00 43.88 97 ARG A N 1
ATOM 793 C CA . ARG A 1 97 ? 29.609 -19.757 -31.940 1.00 43.88 97 ARG A CA 1
ATOM 794 C C . ARG A 1 97 ? 30.768 -19.978 -30.958 1.00 43.88 97 ARG A C 1
ATOM 796 O O . ARG A 1 97 ? 31.844 -19.442 -31.190 1.00 43.88 97 ARG A O 1
ATOM 803 N N . LEU A 1 98 ? 30.580 -20.789 -29.911 1.00 39.81 98 LEU A N 1
ATOM 804 C CA . LEU A 1 98 ? 31.630 -21.136 -28.930 1.00 39.81 98 LEU A CA 1
ATOM 805 C C . LEU A 1 98 ? 32.160 -22.581 -29.029 1.00 39.81 98 LEU A C 1
ATOM 807 O O . LEU A 1 98 ? 32.992 -22.988 -28.227 1.00 39.81 98 LEU A O 1
ATOM 811 N N . ILE A 1 99 ? 31.754 -23.343 -30.046 1.00 43.16 99 ILE A N 1
ATOM 812 C CA . ILE A 1 99 ? 32.331 -24.656 -30.391 1.00 43.16 99 ILE A CA 1
ATOM 813 C C . ILE A 1 99 ? 32.917 -24.570 -31.798 1.00 43.16 99 ILE A C 1
ATOM 815 O O . ILE A 1 99 ? 32.320 -25.022 -32.769 1.00 43.16 99 ILE A O 1
ATOM 819 N N . GLY A 1 100 ? 34.062 -23.902 -31.930 1.00 41.31 100 GLY A N 1
ATOM 820 C CA . GLY A 1 100 ? 34.687 -23.735 -33.241 1.00 41.31 100 GLY A CA 1
ATOM 821 C C . GLY A 1 100 ? 35.868 -22.779 -33.301 1.00 41.31 100 GLY A C 1
ATOM 822 O O . GLY A 1 100 ? 35.975 -22.047 -34.273 1.00 41.31 100 GLY A O 1
ATOM 823 N N . TYR A 1 101 ? 36.745 -22.778 -32.298 1.00 33.22 101 TYR A N 1
ATOM 824 C CA . TYR A 1 101 ? 38.115 -22.293 -32.473 1.00 33.22 101 TYR A CA 1
ATOM 825 C C . TYR A 1 101 ? 39.062 -23.362 -31.925 1.00 33.22 101 TYR A C 1
ATOM 827 O O . TYR A 1 101 ? 39.262 -23.486 -30.718 1.00 33.22 101 TYR A O 1
ATOM 835 N N . ARG A 1 102 ? 39.526 -24.207 -32.851 1.00 38.38 102 ARG A N 1
ATOM 836 C CA . ARG A 1 102 ? 40.858 -24.812 -32.795 1.00 38.38 102 ARG A CA 1
ATOM 837 C C . ARG A 1 102 ? 41.877 -23.756 -33.200 1.00 38.38 102 ARG A C 1
ATOM 839 O O . ARG A 1 102 ? 41.500 -22.909 -34.042 1.00 38.38 102 ARG A O 1
#

Organism: NCBI:txid3065157

Sequence (102 aa):
MDKIKDDSKVYILIDEVQEVEEWVKVVNSLRVSLNADIYVTSSNSRMFLGDHLTYLSGRYIELKVFPLSFKEFLLFKAYKNLNIEKAFVVDTGLRNRLIGYR

InterPro domains:
  IPR027417 P-loop containing nucleoside triphosphate hydrolase [SSF52540] (6-77)
  IPR041682 AAA domain, group 14 [PF13173] (7-74)